Protein AF-A0A971PWE0-F1 (afdb_monomer_lite)

Radius of gyration: 17.58 Å; chains: 1; bounding box: 46×28×53 Å

Secondary structure (DSSP, 8-state):
-HHHHHHHHHHHHHHHHHHHHHTTSPEEE-HHHHHHHHHHHHHHHHHHHHHHT--THHHHHHHHHHHHHHHHHGGG--EEE-SS-EEE---HHHHHHHHHHHHHHHHHHHHHSS--HHHHHHHHHHHHHHHHHHHHHHHHHHHHHHHS-----

pLDDT: mean 75.8, std 10.3, range [39.94, 92.44]

Sequence (153 aa):
MKFLAFICTLLLLFSLWLFLRTWKQAQFVRPRSIVLGQGVALLSLLVYVWLIGSPGGWVFLLIILGGLGGAWLAHSLKMDYSEEGIVMSYSLPYLISWVGLLFLTQIITTFTGRVPLLMLLITALNTGWNLGLNAIVLKRYRSLVKEVPPVVM

Foldseek 3Di:
DLVVLVVVLVVLVVVVVVCVVCLQPFDWDALVVLVVVLVVLVVVLVVVCVVQVDPCPVLVVLLQQLLVVLLVVLVVADWDADPRGTGHNPVPVLCCLPSVLVNVQSVCCSVPVDRDPVSSSSSSSSSSNSNNNSVNVVVVRVVVNVVDPPPDD

Structure (mmCIF, N/CA/C/O backbone):
data_AF-A0A971PWE0-F1
#
_entry.id   AF-A0A971PWE0-F1
#
loop_
_atom_site.group_PDB
_atom_site.id
_atom_site.type_symbol
_atom_site.label_atom_id
_atom_site.label_alt_id
_atom_site.label_comp_id
_atom_site.label_asym_id
_atom_site.label_entity_id
_atom_site.label_seq_id
_atom_site.pdbx_PDB_ins_code
_atom_site.Cartn_x
_atom_site.Cartn_y
_atom_site.Cartn_z
_atom_site.occupancy
_atom_site.B_iso_or_equiv
_atom_site.auth_seq_id
_atom_site.auth_comp_id
_atom_site.auth_asym_id
_atom_site.auth_atom_id
_atom_site.pdbx_PDB_model_num
ATOM 1 N N . MET A 1 1 ? -1.213 -3.973 27.208 1.00 61.41 1 MET A N 1
ATOM 2 C CA . MET A 1 1 ? -1.692 -3.424 25.913 1.00 61.41 1 MET A CA 1
ATOM 3 C C . MET A 1 1 ? -1.273 -1.972 25.665 1.00 61.41 1 MET A C 1
ATOM 5 O O . MET A 1 1 ? -0.744 -1.709 24.596 1.00 61.41 1 MET A O 1
ATOM 9 N N . LYS A 1 2 ? -1.417 -1.041 26.625 1.00 71.69 2 LYS A N 1
ATOM 10 C CA . LYS A 1 2 ? -1.037 0.382 26.441 1.00 71.69 2 LYS A CA 1
ATOM 11 C C . LYS A 1 2 ? 0.450 0.609 26.107 1.00 71.69 2 LYS A C 1
ATOM 13 O O . LYS A 1 2 ? 0.761 1.410 25.238 1.00 71.69 2 LYS A O 1
ATOM 18 N N . PHE A 1 3 ? 1.352 -0.146 26.739 1.00 75.38 3 PHE A N 1
ATOM 19 C CA . PHE A 1 3 ? 2.796 -0.076 26.469 1.00 75.38 3 PHE A CA 1
ATOM 20 C C . PHE A 1 3 ? 3.161 -0.495 25.034 1.00 75.38 3 PHE A C 1
ATOM 22 O O . PHE A 1 3 ? 3.910 0.198 24.356 1.00 75.38 3 PHE A O 1
ATOM 29 N N . LEU A 1 4 ? 2.565 -1.582 24.532 1.00 70.94 4 LEU A N 1
ATOM 30 C CA . LEU A 1 4 ? 2.769 -2.033 23.153 1.00 70.94 4 LEU A CA 1
ATOM 31 C C . LEU A 1 4 ? 2.235 -1.006 22.143 1.00 70.94 4 LEU A C 1
ATOM 33 O O . LEU A 1 4 ? 2.928 -0.672 21.190 1.00 70.94 4 LEU A O 1
ATOM 37 N N . ALA A 1 5 ? 1.043 -0.448 22.387 1.00 68.75 5 ALA A N 1
ATOM 38 C CA . ALA A 1 5 ? 0.469 0.600 21.540 1.00 68.75 5 ALA A CA 1
ATOM 39 C C . ALA A 1 5 ? 1.355 1.859 21.483 1.00 68.75 5 ALA A C 1
ATOM 41 O O . ALA A 1 5 ? 1.514 2.456 20.416 1.00 68.75 5 ALA A O 1
ATOM 42 N N . PHE A 1 6 ? 1.973 2.231 22.608 1.00 75.62 6 PHE A N 1
ATOM 43 C CA . PHE A 1 6 ? 2.933 3.330 22.678 1.00 75.62 6 PHE A CA 1
ATOM 44 C C . PHE A 1 6 ? 4.186 3.056 21.830 1.00 75.62 6 PHE A C 1
ATOM 46 O O . PHE A 1 6 ? 4.556 3.894 21.009 1.00 75.62 6 PHE A O 1
ATOM 53 N N . ILE A 1 7 ? 4.779 1.860 21.940 1.00 80.56 7 ILE A N 1
ATOM 54 C CA . ILE A 1 7 ? 5.924 1.451 21.106 1.00 80.56 7 ILE A CA 1
ATOM 55 C C . ILE A 1 7 ? 5.558 1.485 19.618 1.00 80.56 7 ILE A C 1
ATOM 57 O O . ILE A 1 7 ? 6.288 2.074 18.821 1.00 80.56 7 ILE A O 1
ATOM 61 N N . CYS A 1 8 ? 4.413 0.910 19.237 1.00 72.50 8 CYS A N 1
ATOM 62 C CA . CYS A 1 8 ? 3.940 0.935 17.852 1.00 72.50 8 CYS A CA 1
ATOM 63 C C . CYS A 1 8 ? 3.792 2.370 17.330 1.00 72.50 8 CYS A C 1
ATOM 65 O O . CYS A 1 8 ? 4.169 2.644 16.196 1.00 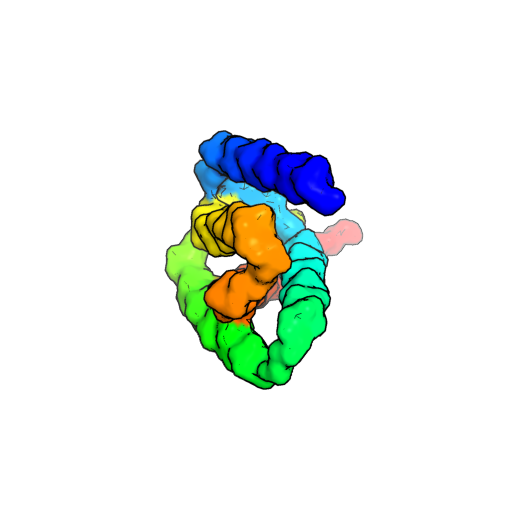72.50 8 CYS A O 1
ATOM 67 N N . THR A 1 9 ? 3.302 3.293 18.162 1.00 73.12 9 THR A N 1
ATOM 68 C CA . THR A 1 9 ? 3.154 4.713 17.805 1.00 73.12 9 THR A CA 1
ATOM 69 C C . THR A 1 9 ? 4.508 5.384 17.564 1.00 73.12 9 THR A C 1
ATOM 71 O O . THR A 1 9 ? 4.668 6.089 16.569 1.00 73.12 9 THR A O 1
ATOM 74 N N . LEU A 1 10 ? 5.506 5.134 18.420 1.00 81.81 10 LEU A N 1
ATOM 75 C CA . LEU A 1 10 ? 6.861 5.669 18.239 1.00 81.81 10 LEU A CA 1
ATOM 76 C C . LEU A 1 10 ? 7.523 5.155 16.954 1.00 81.81 10 LEU A C 1
ATOM 78 O O . LEU A 1 10 ? 8.107 5.942 16.211 1.00 81.81 10 LEU A O 1
ATOM 82 N N . LEU A 1 11 ? 7.390 3.859 16.657 1.00 79.38 11 LEU A N 1
ATOM 83 C CA . LEU A 1 11 ? 7.899 3.270 15.413 1.00 79.38 11 LEU A CA 1
ATOM 84 C C . LEU A 1 11 ? 7.245 3.899 14.175 1.00 79.38 11 LEU A C 1
ATOM 86 O O . LEU A 1 11 ? 7.912 4.130 13.164 1.00 79.38 11 LEU A O 1
ATOM 90 N N . LEU A 1 12 ? 5.953 4.217 14.265 1.00 73.62 12 LEU A N 1
ATOM 91 C CA . LEU A 1 12 ? 5.199 4.873 13.199 1.00 73.62 12 LEU A CA 1
ATOM 92 C C . LEU A 1 12 ? 5.685 6.310 12.966 1.00 73.62 12 LEU A C 1
ATOM 94 O O . LEU A 1 12 ? 5.945 6.688 11.825 1.00 73.62 12 LEU A O 1
ATOM 98 N N . LEU A 1 13 ? 5.890 7.083 14.039 1.00 79.44 13 LEU A N 1
ATOM 99 C CA . LEU A 1 13 ? 6.455 8.436 13.968 1.00 79.44 13 LEU A CA 1
ATOM 100 C C . LEU A 1 13 ? 7.876 8.436 13.392 1.00 79.44 13 LEU A C 1
ATOM 102 O O . LEU A 1 13 ? 8.201 9.266 12.545 1.00 79.44 13 LEU A O 1
ATOM 106 N N . PHE A 1 14 ? 8.710 7.481 13.804 1.00 79.88 14 PHE A N 1
ATOM 107 C CA . PHE A 1 14 ? 10.062 7.330 13.272 1.00 79.88 14 PHE A CA 1
ATOM 108 C C . PHE A 1 14 ? 10.059 6.976 11.777 1.00 79.88 14 PHE A C 1
ATOM 110 O O . PHE A 1 14 ? 10.809 7.566 10.999 1.00 79.88 14 PHE A O 1
ATOM 117 N N . SER A 1 15 ? 9.166 6.076 11.355 1.00 69.94 15 SER A N 1
ATOM 118 C CA . SER A 1 15 ? 8.977 5.730 9.938 1.00 69.94 15 SER A CA 1
ATOM 119 C C . SER A 1 15 ? 8.541 6.946 9.111 1.00 69.94 15 SER A C 1
ATOM 121 O O . SER A 1 15 ? 9.050 7.170 8.012 1.00 69.94 15 SER A O 1
ATOM 123 N N . LEU A 1 16 ? 7.647 7.771 9.664 1.00 73.38 16 LEU A N 1
ATOM 124 C CA . LEU A 1 16 ? 7.174 9.016 9.052 1.00 73.38 16 LEU A CA 1
ATOM 125 C C . LEU A 1 16 ? 8.313 10.042 8.915 1.00 73.38 16 LEU A C 1
ATOM 127 O O . LEU A 1 16 ? 8.454 10.680 7.872 1.00 73.38 16 LEU A O 1
ATOM 131 N N . TRP A 1 17 ? 9.177 10.149 9.926 1.00 81.06 17 TRP A N 1
ATOM 132 C CA . TRP A 1 17 ? 10.359 11.012 9.889 1.00 81.06 17 TRP A CA 1
ATOM 133 C C . TRP A 1 17 ? 11.391 10.575 8.836 1.00 81.06 17 TRP A C 1
ATOM 135 O O . TRP A 1 17 ? 11.824 11.400 8.027 1.00 81.06 17 TRP A O 1
ATOM 145 N N . LEU A 1 18 ? 11.752 9.284 8.793 1.00 74.25 18 LEU A N 1
ATOM 146 C CA . LEU A 1 18 ? 12.660 8.739 7.771 1.00 74.25 18 LEU A CA 1
ATOM 147 C C . LEU A 1 18 ? 12.136 8.995 6.354 1.00 74.25 18 LEU A C 1
ATOM 149 O O . LEU A 1 18 ? 12.910 9.296 5.440 1.00 74.25 18 LEU A O 1
ATOM 153 N N . PHE A 1 19 ? 10.818 8.927 6.178 1.00 67.81 19 PHE A N 1
ATOM 154 C CA . PHE A 1 19 ? 10.190 9.228 4.904 1.00 67.81 19 PHE A CA 1
ATOM 155 C C . PHE A 1 19 ? 10.316 10.699 4.502 1.00 67.81 19 PHE A C 1
ATOM 157 O O . PHE A 1 19 ? 10.725 10.986 3.378 1.00 67.81 19 PHE A O 1
ATOM 164 N N . LEU A 1 20 ? 9.982 11.640 5.394 1.00 73.75 20 LEU A N 1
ATOM 165 C CA . LEU A 1 20 ? 10.054 13.074 5.079 1.00 73.75 20 LEU A CA 1
ATOM 166 C C . LEU A 1 20 ? 11.457 13.480 4.614 1.00 73.75 20 LEU A C 1
ATOM 168 O O . LEU A 1 20 ? 11.616 14.412 3.827 1.00 73.75 20 LEU A O 1
ATOM 172 N N . ARG A 1 21 ? 12.477 12.742 5.057 1.00 75.81 21 ARG A N 1
ATOM 173 C CA . ARG A 1 21 ? 13.859 12.918 4.624 1.00 75.81 21 ARG A CA 1
ATOM 174 C C . ARG A 1 21 ? 14.159 12.335 3.236 1.00 75.81 21 ARG A C 1
ATOM 176 O O . ARG A 1 21 ? 15.014 12.866 2.535 1.00 75.81 21 ARG A O 1
ATOM 183 N N . THR A 1 22 ? 13.484 11.263 2.833 1.00 68.50 22 THR A N 1
ATOM 184 C CA . THR A 1 22 ? 13.807 10.472 1.630 1.00 68.50 22 THR A CA 1
ATOM 185 C C . THR A 1 22 ? 12.817 10.655 0.475 1.00 68.50 22 THR A C 1
ATOM 187 O O . THR A 1 22 ? 13.094 10.201 -0.631 1.00 68.50 22 THR A O 1
ATOM 190 N N . TRP A 1 23 ? 11.710 11.383 0.671 1.00 64.38 23 TRP A N 1
ATOM 191 C CA . TRP A 1 23 ? 10.599 11.475 -0.293 1.00 64.38 23 TRP A CA 1
ATOM 192 C C . TRP A 1 23 ? 10.963 11.965 -1.703 1.00 64.38 23 TRP A C 1
ATOM 194 O O . TRP A 1 23 ? 10.325 11.557 -2.670 1.00 64.38 23 TRP A O 1
ATOM 204 N N . LYS A 1 24 ? 11.986 12.818 -1.836 1.00 63.62 24 LYS A N 1
ATOM 205 C CA . LYS A 1 24 ? 12.450 13.350 -3.132 1.00 63.62 24 LYS A CA 1
ATOM 206 C C . LYS A 1 24 ? 13.479 12.465 -3.834 1.00 63.62 24 LYS A C 1
ATOM 208 O O . LYS A 1 24 ? 13.862 12.770 -4.959 1.00 63.62 24 LYS A O 1
ATOM 213 N N . GLN A 1 25 ? 13.976 11.422 -3.176 1.00 65.88 25 GLN A N 1
ATOM 214 C CA . GLN A 1 25 ? 15.018 10.577 -3.742 1.00 65.88 25 GLN A CA 1
ATOM 215 C C . GLN A 1 25 ? 14.385 9.522 -4.644 1.00 65.88 25 GLN A C 1
ATOM 217 O O . GLN A 1 25 ? 13.475 8.807 -4.229 1.00 65.88 25 GLN A O 1
ATOM 222 N N . ALA A 1 26 ? 14.879 9.424 -5.876 1.00 67.38 26 ALA A N 1
ATOM 223 C CA . ALA A 1 26 ? 14.525 8.329 -6.760 1.00 67.38 26 ALA A CA 1
ATOM 224 C C . ALA A 1 26 ? 15.025 7.021 -6.132 1.00 67.38 26 ALA A C 1
ATOM 226 O O . ALA A 1 26 ? 16.210 6.877 -5.831 1.00 67.38 26 ALA A O 1
ATOM 227 N N . GLN A 1 27 ? 14.104 6.099 -5.873 1.00 68.69 27 GLN A N 1
ATOM 228 C CA . GLN A 1 27 ? 14.413 4.837 -5.211 1.00 68.69 27 GLN A CA 1
ATOM 229 C C . GLN A 1 27 ? 14.463 3.738 -6.264 1.00 68.69 27 GLN A C 1
ATOM 231 O O . GLN A 1 27 ? 13.568 3.617 -7.105 1.00 68.69 27 GLN A O 1
ATOM 236 N N . PHE A 1 28 ? 15.519 2.935 -6.203 1.00 75.31 28 PHE A N 1
ATOM 237 C CA . PHE A 1 28 ? 15.641 1.742 -7.017 1.00 75.31 28 PHE A CA 1
ATOM 238 C C . PHE A 1 28 ? 14.851 0.604 -6.373 1.00 75.31 28 PHE A C 1
ATOM 240 O O . PHE A 1 28 ? 15.121 0.208 -5.237 1.00 75.31 28 PHE A O 1
ATOM 247 N N . VAL A 1 29 ? 13.873 0.069 -7.100 1.00 73.69 29 VAL A N 1
ATOM 248 C CA . VAL A 1 29 ? 12.983 -0.975 -6.597 1.00 73.69 29 VAL A CA 1
ATOM 249 C C . VAL A 1 29 ? 13.066 -2.202 -7.495 1.00 73.69 29 VAL A C 1
ATOM 251 O O . VAL A 1 29 ? 12.817 -2.146 -8.700 1.00 73.69 29 VAL A O 1
ATOM 254 N N . ARG A 1 30 ? 13.382 -3.350 -6.886 1.00 80.56 30 ARG A N 1
ATOM 255 C CA . ARG A 1 30 ? 13.367 -4.642 -7.576 1.00 80.56 30 ARG A CA 1
ATOM 256 C C . ARG A 1 30 ? 11.916 -5.099 -7.795 1.00 80.56 30 ARG A C 1
ATOM 258 O O . ARG A 1 30 ? 11.140 -5.113 -6.843 1.00 80.56 30 ARG A O 1
ATOM 265 N N . PRO A 1 31 ? 11.538 -5.609 -8.977 1.00 81.62 31 PRO A N 1
ATOM 266 C CA . PRO A 1 31 ? 10.176 -6.096 -9.236 1.00 81.62 31 PRO A CA 1
ATOM 267 C C . PRO A 1 31 ? 9.675 -7.132 -8.215 1.00 81.62 31 PRO A C 1
ATOM 269 O O . PRO A 1 31 ? 8.502 -7.143 -7.844 1.00 81.62 31 PRO A O 1
ATOM 272 N N . ARG A 1 32 ? 10.574 -7.992 -7.715 1.00 81.50 32 ARG A N 1
ATOM 273 C CA . ARG A 1 32 ? 10.246 -9.006 -6.700 1.00 81.50 32 ARG A CA 1
ATOM 274 C C . ARG A 1 32 ? 9.824 -8.390 -5.361 1.00 81.50 32 ARG A C 1
ATOM 276 O O . ARG A 1 32 ? 8.930 -8.936 -4.721 1.00 81.50 32 ARG A O 1
ATOM 283 N N . SER A 1 33 ? 10.417 -7.266 -4.943 1.00 77.44 33 SER A N 1
ATOM 284 C CA . SER A 1 33 ? 10.039 -6.620 -3.677 1.00 77.44 33 SER A CA 1
ATOM 285 C C . SER A 1 33 ? 8.653 -5.985 -3.759 1.00 77.44 33 SER A C 1
ATOM 287 O O . SER A 1 33 ? 7.919 -6.022 -2.776 1.00 77.44 33 SER A O 1
ATOM 289 N N . ILE A 1 34 ? 8.253 -5.496 -4.939 1.00 81.88 34 ILE A N 1
ATOM 290 C CA . ILE A 1 34 ? 6.895 -4.995 -5.187 1.00 81.88 34 ILE A CA 1
ATOM 291 C C . ILE A 1 34 ? 5.871 -6.110 -4.963 1.00 81.88 34 ILE A C 1
ATOM 293 O O . ILE A 1 34 ? 4.922 -5.927 -4.205 1.00 81.88 34 ILE A O 1
ATOM 297 N N . VAL A 1 35 ? 6.078 -7.279 -5.579 1.00 84.19 35 VAL A N 1
ATOM 298 C CA . VAL A 1 35 ? 5.156 -8.422 -5.459 1.00 84.19 35 VAL A CA 1
ATOM 299 C C . VAL A 1 35 ? 5.048 -8.899 -4.009 1.00 84.19 35 VAL A C 1
ATOM 301 O O . VAL A 1 35 ? 3.940 -9.090 -3.512 1.00 84.19 35 VAL A O 1
ATOM 304 N N . LEU A 1 36 ? 6.182 -9.039 -3.314 1.00 80.94 36 LEU A N 1
ATOM 305 C CA . LEU A 1 36 ? 6.195 -9.430 -1.901 1.00 80.94 36 LEU A CA 1
ATOM 306 C C . LEU A 1 36 ? 5.475 -8.400 -1.022 1.00 80.94 36 LEU A C 1
ATOM 308 O O . LEU A 1 36 ? 4.643 -8.777 -0.201 1.00 80.94 36 LEU A O 1
ATOM 312 N N . GLY A 1 37 ? 5.738 -7.107 -1.232 1.00 79.69 37 GLY A N 1
ATOM 313 C CA . GLY A 1 37 ? 5.087 -6.025 -0.495 1.00 79.69 37 GLY A CA 1
ATOM 314 C C . GLY A 1 37 ? 3.566 -6.024 -0.667 1.00 79.69 37 GLY A C 1
ATOM 315 O O . GLY A 1 37 ? 2.842 -5.925 0.322 1.00 79.69 37 G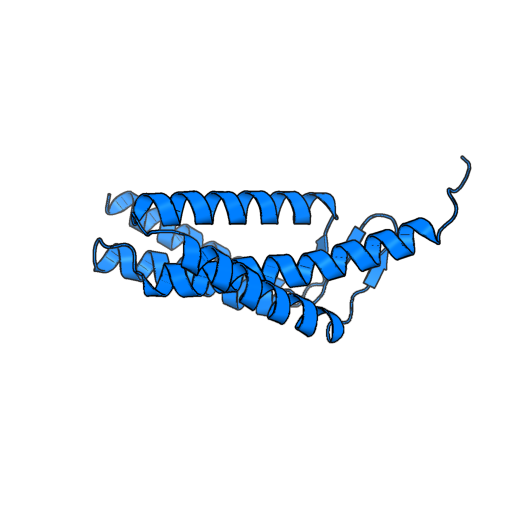LY A O 1
ATOM 316 N N . GLN A 1 38 ? 3.069 -6.214 -1.896 1.00 84.88 38 GLN A N 1
ATOM 317 C CA . GLN A 1 38 ? 1.626 -6.321 -2.144 1.00 84.88 38 GLN A CA 1
ATOM 318 C C . GLN A 1 38 ? 1.014 -7.585 -1.525 1.00 84.88 38 GLN A C 1
ATOM 320 O O . GLN A 1 38 ? -0.099 -7.533 -1.003 1.00 84.88 38 GLN A O 1
ATOM 325 N N . GLY A 1 39 ? 1.735 -8.710 -1.537 1.00 84.50 39 GLY A N 1
ATOM 326 C CA . GLY A 1 39 ? 1.291 -9.943 -0.884 1.00 84.50 39 GLY A CA 1
ATOM 327 C C . GLY A 1 39 ? 1.109 -9.766 0.625 1.00 84.50 39 GLY A C 1
ATOM 328 O O . GLY A 1 39 ? 0.060 -10.106 1.170 1.00 84.50 39 GLY A O 1
ATOM 329 N N . VAL A 1 40 ? 2.091 -9.155 1.295 1.00 81.12 40 VAL A N 1
ATOM 330 C CA . VAL A 1 40 ? 2.019 -8.850 2.735 1.00 81.12 40 VAL A CA 1
ATOM 331 C C . VAL A 1 40 ? 0.894 -7.856 3.040 1.00 81.12 40 VAL A C 1
ATOM 333 O O . VAL A 1 40 ? 0.169 -8.030 4.023 1.00 81.12 40 VAL A O 1
ATOM 336 N N . ALA A 1 41 ? 0.697 -6.845 2.190 1.00 80.94 41 ALA A N 1
ATOM 337 C CA . ALA A 1 41 ? -0.391 -5.879 2.323 1.00 80.94 41 ALA A CA 1
ATOM 338 C C . ALA A 1 41 ? -1.778 -6.538 2.250 1.00 80.94 41 ALA A C 1
ATOM 340 O O . ALA A 1 41 ? -2.633 -6.277 3.096 1.00 80.94 41 ALA A O 1
ATOM 341 N N . LEU A 1 42 ? -1.988 -7.420 1.268 1.00 86.00 42 LEU A N 1
ATOM 342 C CA . LEU A 1 42 ? -3.230 -8.179 1.114 1.00 86.00 42 LEU A CA 1
ATOM 343 C C . LEU A 1 42 ? -3.486 -9.102 2.309 1.00 86.00 42 LEU A C 1
ATOM 345 O O . LEU A 1 42 ? -4.591 -9.105 2.846 1.00 86.00 42 LEU A O 1
ATOM 349 N N . LEU A 1 43 ? -2.468 -9.836 2.770 1.00 85.06 43 LEU A N 1
ATOM 350 C CA . LEU A 1 43 ? -2.584 -10.691 3.956 1.00 85.06 43 LEU A CA 1
ATOM 351 C C . LEU A 1 43 ? -2.949 -9.881 5.206 1.00 85.06 43 LEU A C 1
ATOM 353 O O . LEU A 1 43 ? -3.827 -10.281 5.966 1.00 85.06 43 LEU A O 1
ATOM 357 N N . SER A 1 44 ? -2.329 -8.713 5.383 1.00 80.81 44 SER A N 1
ATOM 358 C CA . SER A 1 44 ? -2.622 -7.813 6.503 1.00 80.81 44 SER A CA 1
ATOM 359 C C . SER A 1 44 ? -4.073 -7.326 6.474 1.00 80.81 44 SER A C 1
ATOM 361 O O . SER A 1 44 ? -4.740 -7.317 7.507 1.00 80.81 44 SER A O 1
ATOM 363 N N . LEU A 1 45 ? -4.590 -6.979 5.290 1.00 84.44 45 LEU A N 1
ATOM 364 C CA . LEU A 1 45 ? -5.989 -6.590 5.116 1.00 84.44 45 LEU A CA 1
ATOM 365 C C . LEU A 1 45 ? -6.947 -7.746 5.437 1.00 84.44 45 LEU A C 1
ATOM 367 O O . LEU A 1 45 ? -7.945 -7.527 6.115 1.00 84.44 45 LEU A O 1
ATOM 371 N N . LEU A 1 46 ? -6.642 -8.975 5.009 1.00 86.19 46 LEU A N 1
ATOM 372 C CA . LEU A 1 46 ? -7.463 -10.153 5.319 1.00 86.19 46 LEU A CA 1
ATOM 373 C C . LEU A 1 46 ? -7.539 -10.420 6.827 1.00 86.19 46 LEU A C 1
ATOM 375 O O . LEU A 1 46 ? -8.626 -10.658 7.354 1.00 86.19 46 LEU A O 1
ATOM 379 N N . VAL A 1 47 ? -6.409 -10.312 7.533 1.00 82.88 47 VAL A N 1
ATOM 380 C CA . VAL A 1 47 ? -6.373 -10.408 9.000 1.00 82.88 47 VAL A CA 1
ATOM 381 C C . VAL A 1 47 ? -7.224 -9.304 9.628 1.00 82.88 47 VAL A C 1
ATOM 383 O O . VAL A 1 47 ? -7.997 -9.568 10.544 1.00 82.88 47 VAL A O 1
ATOM 386 N N . TYR A 1 48 ? -7.140 -8.078 9.114 1.00 78.38 48 TYR A N 1
ATOM 387 C CA . TYR A 1 48 ? -7.919 -6.947 9.616 1.00 78.38 48 TYR A CA 1
ATOM 388 C C . TYR A 1 48 ? -9.433 -7.139 9.426 1.00 78.38 48 TYR A C 1
ATOM 390 O O . TYR A 1 48 ? -10.212 -6.881 10.343 1.00 78.38 48 TYR A O 1
ATOM 398 N N . VAL A 1 49 ? -9.860 -7.637 8.259 1.00 83.88 49 VAL A N 1
ATOM 399 C CA . VAL A 1 49 ? -11.264 -7.983 7.972 1.00 83.88 49 VAL A CA 1
ATOM 400 C C . VAL A 1 49 ? -11.765 -9.060 8.929 1.00 83.88 49 VAL A C 1
ATOM 402 O O . VAL A 1 49 ? -12.863 -8.929 9.473 1.00 83.88 49 VAL A O 1
ATOM 405 N N . TRP A 1 50 ? -10.948 -10.092 9.158 1.00 82.69 50 TRP A N 1
ATOM 406 C CA . TRP A 1 50 ? -11.260 -11.171 10.090 1.00 82.69 50 TRP A CA 1
ATOM 407 C C . TRP A 1 50 ? -11.415 -10.658 11.528 1.00 82.69 50 TRP A C 1
ATOM 409 O O . TRP A 1 50 ? -12.411 -10.971 12.174 1.00 82.69 50 TRP A O 1
ATOM 419 N N . LEU A 1 51 ? -10.504 -9.797 11.999 1.00 77.25 51 LEU A N 1
ATOM 420 C CA . LEU A 1 51 ? -10.560 -9.201 13.342 1.00 77.25 51 LEU A CA 1
ATOM 421 C C . LEU A 1 51 ? -11.796 -8.316 13.569 1.00 77.25 51 LEU A C 1
ATOM 423 O O . LEU A 1 51 ? -12.284 -8.227 14.692 1.00 77.25 51 LEU A O 1
ATOM 427 N N . ILE A 1 52 ? -12.303 -7.658 12.523 1.00 78.00 52 ILE A N 1
ATOM 428 C CA . ILE A 1 52 ? -13.531 -6.849 12.593 1.00 78.00 52 ILE A CA 1
ATOM 429 C C . ILE A 1 52 ? -14.798 -7.717 12.509 1.00 78.00 52 ILE A C 1
ATOM 431 O O . ILE A 1 52 ? -15.873 -7.261 12.895 1.00 78.00 52 ILE A O 1
ATOM 435 N N . GLY A 1 53 ? -14.704 -8.952 12.005 1.00 77.06 53 GLY A N 1
ATOM 436 C CA . GLY A 1 53 ? -15.866 -9.814 11.771 1.00 77.06 53 GLY A CA 1
ATOM 437 C C . GLY A 1 53 ? -16.777 -9.313 10.642 1.00 77.06 53 GLY A C 1
ATOM 438 O O . GLY A 1 53 ? -17.983 -9.549 10.666 1.00 77.06 53 GLY A O 1
ATOM 439 N N . SER A 1 54 ? -16.230 -8.578 9.665 1.00 74.62 54 SER A N 1
ATOM 440 C CA . SER A 1 54 ? -17.022 -8.004 8.571 1.00 74.62 54 SER A CA 1
ATOM 441 C C . SER A 1 54 ? -17.315 -9.034 7.469 1.00 74.62 54 SER A C 1
ATOM 443 O O . SER A 1 54 ? -16.409 -9.780 7.088 1.00 74.62 54 SER A O 1
ATOM 445 N N . PRO A 1 55 ? -18.526 -9.047 6.872 1.00 66.56 55 PRO A N 1
ATOM 446 C CA . PRO A 1 55 ? -18.791 -9.812 5.656 1.00 66.56 55 PRO A CA 1
ATOM 447 C C . PRO A 1 55 ? -17.988 -9.194 4.500 1.00 66.56 55 PRO A C 1
ATOM 449 O O . PRO A 1 55 ? -18.397 -8.211 3.889 1.00 66.56 55 PRO A O 1
ATOM 452 N N . GLY A 1 56 ? -16.804 -9.743 4.224 1.00 73.00 56 GLY A N 1
ATOM 453 C CA . GLY A 1 56 ? -15.754 -9.130 3.396 1.00 73.00 56 GLY A CA 1
ATOM 454 C C . GLY A 1 56 ? -16.076 -8.866 1.916 1.00 73.00 56 GLY A C 1
ATOM 455 O O . GLY A 1 56 ? -15.201 -8.408 1.190 1.00 73.00 56 GLY A O 1
ATOM 456 N N . GLY A 1 57 ? -17.298 -9.114 1.433 1.00 82.00 57 GLY A N 1
ATOM 457 C CA . GLY A 1 57 ? -17.661 -8.935 0.020 1.00 82.00 57 GLY A CA 1
ATOM 458 C C . GLY A 1 57 ? -17.517 -7.490 -0.481 1.00 82.00 57 GLY A C 1
ATOM 459 O O . GLY A 1 57 ? -16.964 -7.252 -1.553 1.00 82.00 57 GLY A O 1
ATOM 460 N N . TRP A 1 58 ? -17.930 -6.504 0.320 1.00 86.06 58 TRP A N 1
ATOM 461 C CA . TRP A 1 58 ? -17.779 -5.085 -0.032 1.00 86.06 58 TRP A CA 1
ATOM 462 C C . TRP A 1 58 ? -16.315 -4.619 0.023 1.00 86.06 58 TRP A C 1
ATOM 464 O O . TRP A 1 58 ? -15.936 -3.699 -0.699 1.00 86.06 58 TRP A O 1
ATOM 474 N N . VAL A 1 59 ? -15.468 -5.284 0.818 1.00 87.19 59 VAL A N 1
ATOM 475 C CA . VAL A 1 59 ? -14.024 -5.007 0.882 1.00 87.19 59 VAL A CA 1
ATOM 476 C C . VAL A 1 59 ? -13.371 -5.326 -0.460 1.00 87.19 59 VAL A C 1
ATOM 478 O O . VAL A 1 59 ? -12.600 -4.516 -0.969 1.00 87.19 59 VAL A O 1
ATOM 481 N N . PHE A 1 60 ? -13.732 -6.450 -1.087 1.00 88.19 60 PHE A N 1
ATOM 482 C CA . PHE A 1 60 ? -13.257 -6.787 -2.433 1.00 88.19 60 PHE A CA 1
ATOM 483 C C . PHE A 1 60 ? -13.685 -5.756 -3.479 1.00 88.19 60 PHE A C 1
ATOM 485 O O . PHE A 1 60 ? -12.874 -5.374 -4.320 1.00 88.19 60 PHE A O 1
ATOM 492 N N . LEU A 1 61 ? -14.921 -5.255 -3.403 1.00 91.31 61 LEU A N 1
ATOM 493 C CA . LEU A 1 61 ? -15.396 -4.203 -4.303 1.00 91.31 61 LEU A CA 1
ATOM 494 C C . LEU A 1 61 ? -14.557 -2.921 -4.168 1.00 91.31 61 LEU A C 1
ATOM 496 O O . LEU A 1 61 ? -14.156 -2.341 -5.175 1.00 91.31 61 LEU A O 1
ATOM 500 N N . LEU A 1 62 ? -14.213 -2.518 -2.942 1.00 90.31 62 LEU A N 1
ATOM 501 C CA . LEU A 1 62 ? -13.325 -1.377 -2.704 1.00 90.31 62 LEU A CA 1
ATOM 502 C C . LEU A 1 62 ? -11.906 -1.616 -3.231 1.00 90.31 62 LEU A C 1
ATOM 504 O O . LEU A 1 62 ? -11.324 -0.711 -3.824 1.00 90.31 62 LEU A O 1
ATOM 508 N N . ILE A 1 63 ? -11.358 -2.825 -3.080 1.00 90.81 63 ILE A N 1
ATOM 509 C CA . ILE A 1 63 ? -10.056 -3.176 -3.667 1.00 90.81 63 ILE A CA 1
ATOM 510 C C . ILE A 1 63 ? -10.111 -3.039 -5.196 1.00 90.81 63 ILE A C 1
ATOM 512 O O . ILE A 1 63 ? -9.197 -2.476 -5.794 1.00 90.81 63 ILE A O 1
ATOM 516 N N . ILE A 1 64 ? -11.183 -3.503 -5.843 1.00 92.44 64 ILE A N 1
ATOM 517 C CA . ILE A 1 64 ? -11.340 -3.386 -7.300 1.00 92.44 64 ILE A CA 1
ATOM 518 C C . ILE A 1 64 ? -11.422 -1.913 -7.719 1.00 92.44 64 ILE A C 1
ATOM 520 O O . ILE A 1 64 ? -10.678 -1.491 -8.604 1.00 92.44 64 ILE A O 1
ATOM 524 N N . LEU A 1 65 ? -12.271 -1.115 -7.063 1.00 91.88 65 LEU A N 1
ATOM 525 C CA . LEU A 1 65 ? -12.421 0.315 -7.357 1.00 91.88 65 LEU A CA 1
ATOM 526 C C . LEU A 1 65 ? -11.110 1.081 -7.158 1.00 91.88 65 LEU A C 1
ATOM 528 O O . LEU A 1 65 ? -10.705 1.858 -8.024 1.00 91.88 65 LEU A O 1
ATOM 532 N N . GLY A 1 66 ? -10.414 0.814 -6.051 1.00 88.81 66 GLY A N 1
ATOM 533 C CA . GLY A 1 66 ? -9.082 1.347 -5.804 1.00 88.81 66 GLY A CA 1
ATOM 534 C C . GLY A 1 66 ? -8.113 0.950 -6.915 1.00 88.81 66 GLY A C 1
ATOM 535 O O . GLY A 1 66 ? -7.413 1.806 -7.447 1.00 88.81 66 GLY A O 1
ATOM 536 N N . GLY A 1 67 ? -8.115 -0.323 -7.321 1.00 89.62 67 GLY A N 1
ATOM 537 C CA . GLY A 1 67 ? -7.260 -0.857 -8.384 1.00 89.62 67 GLY A CA 1
ATOM 538 C C . GLY A 1 67 ? -7.449 -0.167 -9.723 1.00 89.62 67 GLY A C 1
ATOM 539 O O . GLY A 1 67 ? -6.463 0.173 -10.375 1.00 89.62 67 GLY A O 1
ATOM 540 N N . LEU A 1 68 ? -8.692 0.117 -10.103 1.00 90.88 68 LEU A N 1
ATOM 541 C CA . LEU A 1 68 ? -8.984 0.890 -11.308 1.00 90.88 68 LEU A CA 1
ATOM 542 C C . LEU A 1 68 ? -8.404 2.311 -11.216 1.00 90.88 68 LEU A C 1
ATOM 544 O O . LEU A 1 68 ? -7.741 2.760 -12.152 1.00 90.88 68 LEU A O 1
ATOM 548 N N . GLY A 1 69 ? -8.574 2.987 -10.074 1.00 86.69 69 GLY A N 1
ATOM 549 C CA . GLY A 1 69 ? -8.015 4.325 -9.842 1.00 86.69 69 GLY A CA 1
ATOM 550 C C . GLY A 1 69 ? -6.482 4.354 -9.859 1.00 86.69 69 GLY A C 1
ATOM 551 O O . GLY A 1 69 ? -5.874 5.195 -10.523 1.00 86.69 69 GLY A O 1
ATOM 552 N N . GLY A 1 70 ? -5.845 3.388 -9.197 1.00 85.00 70 GLY A N 1
ATOM 553 C CA . GLY A 1 70 ? -4.390 3.257 -9.170 1.00 85.00 70 GLY A CA 1
ATOM 554 C C . GLY A 1 70 ? -3.790 2.933 -10.539 1.00 85.00 70 GLY A C 1
ATOM 555 O O . GLY A 1 70 ? -2.767 3.508 -10.919 1.00 85.00 70 GLY A O 1
ATOM 556 N N . ALA A 1 71 ? -4.443 2.058 -11.308 1.00 86.31 71 ALA A N 1
ATOM 557 C CA . ALA A 1 71 ? -4.039 1.745 -12.676 1.00 86.31 71 ALA A CA 1
ATOM 558 C C . ALA A 1 71 ? -4.163 2.969 -13.596 1.00 86.31 71 ALA A C 1
ATOM 560 O O . ALA A 1 71 ? -3.254 3.232 -14.383 1.00 86.31 71 ALA A O 1
ATOM 561 N N . TRP A 1 72 ? -5.239 3.751 -13.460 1.00 85.88 72 TRP A N 1
ATOM 562 C CA . TRP A 1 72 ? -5.417 5.001 -14.200 1.00 85.88 72 TRP A CA 1
ATOM 563 C C . TRP A 1 72 ? -4.312 6.016 -13.876 1.00 85.88 72 TRP A C 1
ATOM 565 O O . TRP A 1 72 ? -3.670 6.532 -14.792 1.00 85.88 72 TRP A O 1
ATOM 575 N N . LEU A 1 73 ? -4.000 6.232 -12.590 1.00 81.00 73 LEU A N 1
ATOM 576 C CA . LEU A 1 73 ? -2.943 7.166 -12.185 1.00 81.00 73 LEU A CA 1
ATOM 577 C C . LEU A 1 73 ? -1.563 6.755 -12.719 1.00 81.00 73 LEU A C 1
ATOM 579 O O . LEU A 1 73 ? -0.766 7.623 -13.072 1.00 81.00 73 LEU A O 1
ATOM 583 N N . ALA A 1 74 ? -1.274 5.453 -12.819 1.00 78.31 74 ALA A N 1
ATOM 584 C CA . ALA A 1 74 ? 0.015 4.952 -13.301 1.00 78.31 74 ALA A CA 1
ATOM 585 C C . ALA A 1 74 ? 0.375 5.433 -14.722 1.00 78.31 74 ALA A C 1
ATOM 587 O O . ALA A 1 74 ? 1.550 5.438 -15.102 1.00 78.31 74 ALA A O 1
ATOM 588 N N . HIS A 1 75 ? -0.606 5.847 -15.529 1.00 74.94 75 HIS A N 1
ATOM 589 C CA . HIS A 1 75 ? -0.376 6.473 -16.836 1.00 74.94 75 HIS A CA 1
ATOM 590 C C . HIS A 1 75 ? 0.227 7.874 -16.753 1.00 74.94 75 HIS A C 1
ATOM 592 O O . HIS A 1 75 ? 1.016 8.234 -17.621 1.00 74.94 75 HIS A O 1
ATOM 598 N N . SER A 1 76 ? -0.045 8.612 -15.684 1.00 75.69 76 SER A N 1
ATOM 599 C CA . SER A 1 76 ? 0.472 9.968 -15.475 1.00 75.69 76 SER A CA 1
ATOM 600 C C . SER A 1 76 ? 1.868 9.994 -14.842 1.00 75.69 76 SER A C 1
ATOM 602 O O . SER A 1 76 ? 2.453 11.063 -14.671 1.00 75.69 76 SER A O 1
ATOM 604 N N . LEU A 1 77 ? 2.409 8.831 -14.463 1.00 70.00 77 LEU A N 1
ATOM 605 C CA . LEU A 1 77 ? 3.686 8.724 -13.761 1.00 70.00 77 LEU A CA 1
ATOM 606 C C . LEU A 1 77 ? 4.838 8.541 -14.747 1.00 70.00 77 LEU A C 1
ATOM 608 O O . LEU A 1 77 ? 4.864 7.572 -15.508 1.00 70.00 77 LEU A O 1
ATOM 612 N N . LYS A 1 78 ? 5.825 9.440 -14.676 1.00 68.25 78 LYS A N 1
ATOM 613 C CA . LYS A 1 78 ? 7.124 9.255 -15.332 1.00 68.25 78 LYS A CA 1
ATOM 614 C C . LYS A 1 78 ? 7.944 8.254 -14.518 1.00 68.25 78 LYS A C 1
ATOM 616 O O . LYS A 1 78 ? 8.149 8.462 -13.323 1.00 68.25 78 LYS A O 1
ATOM 621 N N . MET A 1 79 ? 8.367 7.169 -15.155 1.00 69.81 79 MET A N 1
ATOM 622 C CA . MET A 1 79 ? 9.187 6.123 -14.547 1.00 69.81 79 MET A CA 1
ATOM 623 C C . MET A 1 79 ? 10.369 5.839 -15.457 1.00 69.81 79 MET A C 1
ATOM 625 O O . MET A 1 79 ? 10.177 5.725 -16.668 1.00 69.81 79 MET A O 1
ATOM 629 N N . ASP A 1 80 ? 11.542 5.679 -14.855 1.00 70.69 80 ASP A N 1
ATOM 630 C CA . ASP A 1 80 ? 12.735 5.219 -15.551 1.00 70.69 80 ASP A CA 1
ATOM 631 C C . ASP A 1 80 ? 12.936 3.730 -15.251 1.00 70.69 80 ASP A C 1
ATOM 633 O O . ASP A 1 80 ? 12.710 3.253 -14.132 1.00 70.69 80 ASP A O 1
ATOM 637 N N . TYR A 1 81 ? 13.331 2.974 -16.269 1.00 72.00 81 TYR A N 1
ATOM 638 C CA . TYR A 1 81 ? 13.480 1.524 -16.200 1.00 72.00 81 TYR A CA 1
ATOM 639 C C . TYR A 1 81 ? 14.916 1.151 -16.572 1.00 72.00 81 TYR A C 1
ATOM 641 O O . TYR A 1 81 ? 15.461 1.687 -17.534 1.00 72.00 81 TYR A O 1
ATOM 649 N N . SER A 1 82 ? 15.518 0.227 -15.827 1.00 68.88 82 SER A N 1
ATOM 650 C CA . SER A 1 82 ? 16.803 -0.393 -16.157 1.00 68.88 82 SER A CA 1
ATOM 651 C C . SER A 1 82 ? 16.672 -1.918 -16.141 1.00 68.88 82 SER A C 1
ATOM 653 O O . SER A 1 82 ? 15.668 -2.455 -15.667 1.00 68.88 82 SER A O 1
ATOM 655 N N . GLU A 1 83 ? 17.673 -2.640 -16.649 1.00 66.19 83 GLU A N 1
ATOM 656 C CA . GLU A 1 83 ? 17.660 -4.113 -16.632 1.00 66.19 83 GLU A CA 1
ATOM 657 C C . GLU A 1 83 ? 17.546 -4.670 -15.206 1.00 66.19 83 GLU A C 1
ATOM 659 O O . GLU A 1 83 ? 16.776 -5.596 -14.938 1.00 66.19 83 GLU A O 1
ATOM 664 N N . GLU A 1 84 ? 18.245 -4.049 -14.258 1.00 66.12 84 GLU A N 1
ATOM 665 C CA . GLU A 1 84 ? 18.289 -4.512 -12.874 1.00 66.12 84 GLU A CA 1
ATOM 666 C C . GLU A 1 84 ? 17.020 -4.159 -12.072 1.00 66.12 84 GLU A C 1
ATOM 668 O O . GLU A 1 84 ? 16.750 -4.779 -11.033 1.00 66.12 84 GLU A O 1
ATOM 673 N N . GLY A 1 85 ? 16.226 -3.171 -12.508 1.00 70.94 85 GLY A N 1
ATOM 674 C CA . GLY A 1 85 ? 15.054 -2.737 -11.752 1.00 70.94 85 GLY A CA 1
ATOM 675 C C . GLY A 1 85 ? 14.393 -1.448 -12.229 1.00 70.94 85 GLY A C 1
ATOM 676 O O . GLY A 1 85 ? 14.528 -1.014 -13.368 1.00 70.94 85 GLY A O 1
ATOM 677 N N . ILE A 1 86 ? 13.587 -0.865 -11.345 1.00 75.38 86 ILE A N 1
ATOM 678 C CA . ILE A 1 86 ? 12.701 0.251 -11.678 1.00 75.38 86 ILE A CA 1
ATOM 679 C C . ILE A 1 86 ? 13.077 1.437 -10.803 1.00 75.38 86 ILE A C 1
ATOM 681 O O . ILE A 1 86 ? 13.100 1.317 -9.576 1.00 75.38 86 ILE A O 1
ATOM 685 N N . VAL A 1 87 ? 13.364 2.575 -11.427 1.00 73.38 87 VAL A N 1
ATOM 686 C CA . VAL A 1 87 ? 13.673 3.819 -10.730 1.00 73.38 87 VAL A CA 1
ATOM 687 C C . VAL A 1 87 ? 12.391 4.633 -10.637 1.00 73.38 87 VAL A C 1
ATOM 689 O O . VAL A 1 87 ? 11.826 5.096 -11.629 1.00 73.38 87 VAL A O 1
ATOM 692 N N . MET A 1 88 ? 11.898 4.769 -9.409 1.00 70.56 88 MET A N 1
ATOM 693 C CA . MET A 1 88 ? 10.619 5.407 -9.130 1.00 70.56 88 MET A CA 1
ATOM 694 C C . MET A 1 88 ? 10.830 6.701 -8.351 1.00 70.56 88 MET A C 1
ATOM 696 O O . MET A 1 88 ? 11.460 6.703 -7.295 1.00 70.56 88 MET A O 1
ATOM 700 N N . SER A 1 89 ? 10.250 7.795 -8.845 1.00 64.75 89 SER A N 1
ATOM 701 C CA . SER A 1 89 ? 10.164 9.079 -8.130 1.00 64.75 89 SER A CA 1
ATOM 702 C C . SER A 1 89 ? 8.843 9.247 -7.368 1.00 64.75 89 SER A C 1
ATOM 704 O O . SER A 1 89 ? 8.723 10.108 -6.500 1.00 64.75 89 SER A O 1
ATOM 706 N N . TYR A 1 90 ? 7.837 8.417 -7.664 1.00 58.06 90 TYR A N 1
ATOM 707 C CA . TYR A 1 90 ? 6.470 8.582 -7.170 1.00 58.06 90 TYR A CA 1
ATOM 708 C C . TYR A 1 90 ? 6.236 7.892 -5.818 1.00 58.06 90 TYR A C 1
ATOM 710 O O . TYR A 1 90 ? 5.374 7.031 -5.657 1.00 58.06 90 TYR A O 1
ATOM 718 N N . SER A 1 91 ? 7.021 8.295 -4.821 1.00 56.41 91 SER A N 1
ATOM 719 C CA . SER A 1 91 ? 6.863 7.861 -3.428 1.00 56.41 91 SER A CA 1
ATOM 720 C C . SER A 1 91 ? 5.638 8.502 -2.742 1.00 56.41 91 SER A C 1
ATOM 722 O O . SER A 1 91 ? 5.134 7.975 -1.752 1.00 56.41 91 SER A O 1
ATOM 724 N N . LEU A 1 92 ? 5.118 9.619 -3.275 1.00 50.28 92 LEU A N 1
ATOM 725 C CA . LEU A 1 92 ? 4.166 10.482 -2.566 1.00 50.28 92 LEU A CA 1
ATOM 726 C C . LEU A 1 92 ? 2.753 9.895 -2.376 1.00 50.28 92 LEU A C 1
ATOM 728 O O . LEU A 1 92 ? 2.295 9.862 -1.233 1.00 50.28 92 LEU A O 1
ATOM 732 N N . PRO A 1 93 ? 2.039 9.400 -3.411 1.00 53.44 93 PRO A N 1
ATOM 733 C CA . PRO A 1 93 ? 0.686 8.874 -3.216 1.00 53.44 93 PRO A CA 1
ATOM 734 C C . PRO A 1 93 ? 0.701 7.561 -2.447 1.00 53.44 93 PRO A C 1
ATOM 736 O O . PRO A 1 93 ? -0.187 7.320 -1.635 1.00 53.44 93 PRO A O 1
ATOM 739 N N . TYR A 1 94 ? 1.733 6.743 -2.677 1.00 58.28 94 TYR A N 1
ATOM 740 C CA . TYR A 1 94 ? 1.959 5.480 -1.977 1.00 58.28 94 TYR A CA 1
ATOM 741 C C . TYR A 1 94 ? 2.137 5.711 -0.475 1.00 58.28 94 TYR A C 1
ATOM 743 O O . TYR A 1 94 ? 1.670 4.927 0.347 1.00 58.28 94 TYR A O 1
ATOM 751 N N . LEU A 1 95 ? 2.768 6.826 -0.102 1.00 57.88 95 LEU A N 1
ATOM 752 C CA . LEU A 1 95 ? 3.039 7.119 1.289 1.00 57.88 95 LEU A CA 1
ATOM 753 C C . LEU A 1 95 ? 1.924 7.869 2.019 1.00 57.88 95 LEU A C 1
ATOM 755 O O . LEU A 1 95 ? 1.612 7.508 3.154 1.00 57.88 95 LEU A O 1
ATOM 759 N N . ILE A 1 96 ? 1.308 8.880 1.397 1.00 55.75 96 ILE A N 1
ATOM 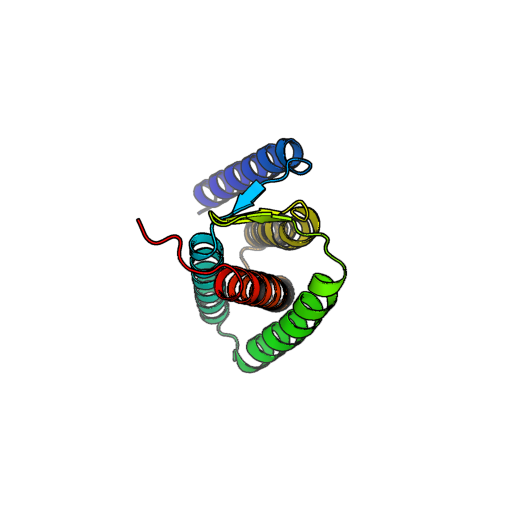760 C CA . ILE A 1 96 ? 0.150 9.573 1.993 1.00 55.75 96 ILE A CA 1
ATOM 761 C C . ILE A 1 96 ? -0.912 8.543 2.385 1.00 55.75 96 ILE A C 1
ATOM 763 O O . ILE A 1 96 ? -1.487 8.604 3.471 1.00 55.75 96 ILE A O 1
ATOM 767 N N . SER A 1 97 ? -1.107 7.557 1.518 1.00 61.41 97 SER A N 1
ATOM 768 C CA . SER A 1 97 ? -2.060 6.488 1.726 1.00 61.41 97 SER A CA 1
ATOM 769 C C . SER A 1 97 ? -1.572 5.440 2.737 1.00 61.41 97 SER A C 1
ATOM 771 O O . SER A 1 97 ? -2.336 5.076 3.617 1.00 61.41 97 SER A O 1
ATOM 773 N N . TRP A 1 98 ? -0.316 4.985 2.738 1.00 67.06 98 TRP A N 1
ATOM 774 C CA . TRP A 1 98 ? 0.136 4.011 3.751 1.00 67.06 98 TRP A CA 1
ATOM 775 C C . TRP A 1 98 ? 0.384 4.599 5.141 1.00 67.06 98 TRP A C 1
ATOM 777 O O . TRP A 1 98 ? -0.186 4.135 6.129 1.00 67.06 98 TRP A O 1
ATOM 787 N N . VAL A 1 99 ? 1.245 5.609 5.241 1.00 63.66 99 VAL A N 1
ATOM 788 C CA . VAL A 1 99 ? 1.695 6.143 6.533 1.00 63.66 99 VAL A CA 1
ATOM 789 C C . VAL A 1 99 ? 0.580 6.932 7.208 1.00 63.66 99 VAL A C 1
ATOM 791 O O . VAL A 1 99 ? 0.363 6.764 8.406 1.00 63.66 99 VAL A O 1
ATOM 794 N N . GLY A 1 100 ? -0.178 7.721 6.442 1.00 66.31 100 GLY A N 1
ATOM 795 C CA . GLY A 1 100 ? -1.336 8.445 6.963 1.00 66.31 100 GLY A CA 1
ATOM 796 C C . GLY A 1 100 ? -2.394 7.500 7.531 1.00 66.31 100 GLY A C 1
ATOM 797 O O . GLY A 1 100 ? -2.842 7.688 8.662 1.00 66.31 100 GLY A O 1
ATOM 798 N N . LEU A 1 101 ? -2.753 6.442 6.795 1.00 69.69 101 LEU A N 1
ATOM 799 C CA . LEU A 1 101 ? -3.792 5.507 7.237 1.00 69.69 101 LEU A CA 1
ATOM 800 C C . LEU A 1 101 ? -3.347 4.623 8.391 1.00 69.69 101 LEU A C 1
ATOM 802 O O . LEU A 1 101 ? -4.123 4.414 9.322 1.00 69.69 101 LEU A O 1
ATOM 806 N N . LEU A 1 102 ? -2.111 4.126 8.388 1.00 69.62 102 LEU A N 1
ATOM 807 C CA . LEU A 1 102 ? -1.609 3.367 9.530 1.00 69.62 102 LEU A CA 1
ATOM 808 C C . LEU A 1 102 ? -1.544 4.237 10.789 1.00 69.62 102 LEU A C 1
ATOM 810 O O . LEU A 1 102 ? -1.970 3.793 11.854 1.00 69.62 102 LEU A O 1
ATOM 814 N N . PHE A 1 103 ? -1.095 5.489 10.666 1.00 71.75 103 PHE A N 1
ATOM 815 C CA . PHE A 1 103 ? -1.047 6.436 11.778 1.00 71.75 103 PHE A CA 1
ATOM 816 C C . PHE A 1 103 ? -2.439 6.732 12.346 1.00 71.75 103 PHE A C 1
ATOM 818 O O . PHE A 1 103 ? -2.662 6.582 13.548 1.00 71.75 103 PHE A O 1
ATOM 825 N N . LEU A 1 104 ? -3.395 7.084 11.479 1.00 72.06 104 LEU A N 1
ATOM 826 C CA . LEU A 1 104 ? -4.788 7.330 11.860 1.00 72.06 104 LEU A CA 1
ATOM 827 C C . LEU A 1 104 ? -5.409 6.101 12.528 1.00 72.06 104 LEU A C 1
ATOM 829 O O . LEU A 1 104 ? -6.037 6.223 13.579 1.00 72.06 104 LEU A O 1
ATOM 833 N N . THR A 1 105 ? -5.182 4.909 11.974 1.00 72.94 105 THR A N 1
ATOM 834 C CA . THR A 1 105 ? -5.695 3.659 12.548 1.00 72.94 105 THR A CA 1
ATOM 835 C C . THR A 1 105 ? -5.129 3.431 13.939 1.00 72.94 105 THR A C 1
ATOM 837 O O . THR A 1 105 ? -5.883 3.131 14.867 1.00 72.94 105 THR A O 1
ATOM 840 N N . GLN A 1 106 ? -3.817 3.600 14.102 1.00 70.62 106 GLN A N 1
ATOM 841 C CA . GLN A 1 106 ? -3.132 3.371 15.366 1.00 70.62 106 GLN A CA 1
ATOM 842 C C . GLN A 1 106 ? -3.600 4.355 16.445 1.00 70.62 106 GLN A C 1
ATOM 844 O O . GLN A 1 106 ? -3.883 3.933 17.569 1.00 70.62 106 GLN A O 1
ATOM 849 N N . ILE A 1 107 ? -3.747 5.640 16.106 1.00 75.06 107 ILE A N 1
ATOM 850 C CA . ILE A 1 107 ? -4.272 6.666 17.014 1.00 75.06 107 ILE A CA 1
ATOM 851 C C . ILE A 1 107 ? -5.698 6.326 17.430 1.00 75.06 107 ILE A C 1
ATOM 853 O O . ILE A 1 107 ? -5.966 6.177 18.622 1.00 75.06 107 ILE A O 1
ATOM 857 N N . ILE A 1 108 ? -6.609 6.152 16.470 1.00 74.19 108 ILE A N 1
ATOM 858 C CA . ILE A 1 108 ? -8.026 5.945 16.785 1.00 74.19 108 ILE A CA 1
ATOM 859 C C . ILE A 1 108 ? -8.198 4.668 17.614 1.00 74.19 108 ILE A C 1
ATOM 861 O O . ILE A 1 108 ? -8.919 4.683 18.611 1.00 74.19 108 ILE A O 1
ATOM 865 N N . THR A 1 109 ? -7.486 3.591 17.275 1.00 74.31 109 THR A N 1
ATOM 866 C CA . THR A 1 109 ? -7.541 2.332 18.036 1.00 74.31 109 THR A CA 1
ATOM 867 C C . THR A 1 109 ? -7.002 2.507 19.456 1.00 74.31 109 THR A C 1
ATOM 869 O O . THR A 1 109 ? -7.587 1.984 20.402 1.00 74.31 109 T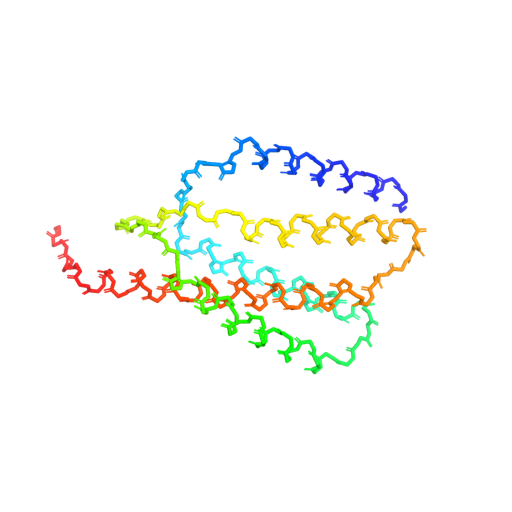HR A O 1
ATOM 872 N N . THR A 1 110 ? -5.929 3.282 19.638 1.00 73.94 110 THR A N 1
ATOM 873 C CA . THR A 1 110 ? -5.348 3.547 20.965 1.00 73.94 110 THR A CA 1
ATOM 874 C C . THR A 1 110 ? -6.301 4.341 21.859 1.00 73.94 110 THR A C 1
ATOM 876 O O . THR A 1 110 ? -6.418 4.030 23.044 1.00 73.94 110 THR A O 1
ATOM 879 N N . PHE A 1 111 ? -7.007 5.334 21.307 1.00 76.50 111 PHE A N 1
ATOM 880 C CA . PHE A 1 111 ? -7.938 6.170 22.072 1.00 76.50 111 PHE A CA 1
ATOM 881 C C . PHE A 1 111 ? -9.300 5.511 22.313 1.00 76.50 111 PHE A C 1
ATOM 883 O O . PHE A 1 111 ? -9.883 5.690 23.379 1.00 76.50 111 PHE A O 1
ATOM 890 N N . THR A 1 112 ? -9.819 4.756 21.344 1.00 77.75 112 THR A N 1
ATOM 891 C CA . THR A 1 112 ? -11.188 4.211 21.404 1.00 77.75 112 THR A CA 1
ATOM 892 C C . THR A 1 112 ? -11.248 2.746 21.828 1.00 77.75 112 THR A C 1
ATOM 894 O O . THR A 1 112 ? -12.327 2.244 22.139 1.00 77.75 112 THR A O 1
ATOM 897 N N . GLY A 1 113 ? -10.115 2.034 21.810 1.00 73.44 113 GLY A N 1
ATOM 898 C CA . GLY A 1 113 ? -10.055 0.586 22.026 1.00 73.44 113 GLY A CA 1
ATOM 899 C C . GLY A 1 113 ? -10.751 -0.233 20.934 1.00 73.44 113 GLY A C 1
ATOM 900 O O . GLY A 1 113 ? -10.913 -1.441 21.089 1.00 73.44 113 GLY A O 1
ATOM 901 N N . ARG A 1 114 ? -11.190 0.409 19.844 1.00 72.31 114 ARG A N 1
ATOM 902 C CA . ARG A 1 114 ? -11.936 -0.209 18.749 1.00 72.31 114 ARG A CA 1
ATOM 903 C C . ARG A 1 114 ? -11.211 0.010 17.434 1.00 72.31 114 ARG A C 1
ATOM 905 O O . ARG A 1 114 ? -10.652 1.073 17.179 1.00 72.31 114 ARG A O 1
ATOM 912 N N . VAL A 1 115 ? -11.273 -1.002 16.583 1.00 71.69 115 VAL A N 1
ATOM 913 C CA . VAL A 1 115 ? -10.754 -0.929 15.223 1.00 71.69 115 VAL A CA 1
ATOM 914 C C . VAL A 1 115 ? -11.789 -0.190 14.354 1.00 71.69 115 VAL A C 1
ATOM 916 O O . VAL A 1 115 ? -12.940 -0.631 14.303 1.00 71.69 115 VAL A O 1
ATOM 919 N N . PRO A 1 116 ? -11.464 0.941 13.700 1.00 75.25 116 PRO A N 1
ATOM 920 C CA . PRO A 1 116 ? -12.490 1.776 13.077 1.00 75.25 116 PRO A CA 1
ATOM 921 C C . PRO A 1 116 ? -12.898 1.233 11.702 1.00 75.25 116 PRO A C 1
ATOM 923 O O . PRO A 1 116 ? -12.051 1.036 10.833 1.00 75.25 116 PRO A O 1
ATOM 926 N N . LEU A 1 117 ? -14.205 1.091 11.451 1.00 79.56 117 LEU A N 1
ATOM 927 C CA . LEU A 1 117 ? -14.728 0.646 10.148 1.00 79.56 117 LEU A CA 1
ATOM 928 C C . LEU A 1 117 ? -14.306 1.573 8.997 1.00 79.56 117 LEU A C 1
ATOM 930 O O . LEU A 1 117 ? -13.982 1.107 7.907 1.00 79.56 117 LEU A O 1
ATOM 934 N N . LEU A 1 118 ? -14.252 2.884 9.253 1.00 80.50 118 LEU A N 1
ATOM 935 C CA . LEU A 1 118 ? -13.756 3.861 8.283 1.00 80.50 118 LEU A CA 1
ATOM 936 C C . LEU A 1 118 ? -12.316 3.540 7.850 1.00 80.50 118 LEU A C 1
ATOM 938 O O . LEU A 1 118 ? -11.987 3.673 6.677 1.00 80.50 118 LEU A O 1
ATOM 942 N N . MET A 1 119 ? -11.473 3.044 8.760 1.00 78.81 119 MET A N 1
ATOM 943 C CA . MET A 1 119 ? -10.106 2.656 8.415 1.00 78.81 119 MET A CA 1
ATOM 944 C C . MET A 1 119 ? -10.068 1.391 7.568 1.00 78.81 119 MET A C 1
ATOM 946 O O . MET A 1 119 ? -9.248 1.324 6.656 1.00 78.81 119 MET A O 1
ATOM 950 N N . LEU A 1 120 ? -10.976 0.433 7.787 1.00 82.81 120 LEU A N 1
ATOM 951 C CA . LEU A 1 120 ? -11.123 -0.710 6.881 1.00 82.81 120 LEU A CA 1
ATOM 952 C C . LEU A 1 120 ? -11.486 -0.241 5.463 1.00 82.81 120 LEU A C 1
ATOM 954 O O . LEU A 1 120 ? -10.864 -0.688 4.503 1.00 82.81 120 LEU A O 1
ATOM 958 N N . LEU A 1 121 ? -12.434 0.695 5.334 1.00 84.88 121 LEU A N 1
ATOM 959 C CA . LEU A 1 121 ? -12.844 1.252 4.042 1.00 84.88 121 LEU A CA 1
ATOM 960 C C . LEU A 1 121 ? -11.663 1.894 3.307 1.00 84.88 121 LEU A C 1
ATOM 962 O O . LEU A 1 121 ? -11.403 1.571 2.146 1.00 84.88 121 LEU A O 1
ATOM 966 N N . ILE A 1 122 ? -10.922 2.772 3.985 1.00 81.06 122 ILE A N 1
ATOM 967 C CA . ILE A 1 122 ? -9.823 3.486 3.336 1.00 81.06 122 ILE A CA 1
ATOM 968 C C . ILE A 1 122 ? -8.636 2.548 3.071 1.00 81.06 122 ILE A C 1
ATOM 970 O O . ILE A 1 122 ? -8.003 2.650 2.022 1.00 81.06 122 ILE A O 1
ATOM 974 N N . THR A 1 123 ? -8.363 1.586 3.960 1.00 81.75 123 THR A N 1
ATOM 975 C CA . THR A 1 123 ? -7.313 0.576 3.746 1.00 81.75 123 THR A CA 1
ATOM 976 C C . THR A 1 123 ? -7.644 -0.308 2.549 1.00 81.75 123 THR A C 1
ATOM 978 O O . THR A 1 123 ? -6.775 -0.529 1.716 1.00 81.75 123 THR A O 1
ATOM 981 N N . ALA A 1 124 ? -8.895 -0.752 2.398 1.00 87.38 124 ALA A N 1
ATOM 982 C CA . ALA A 1 124 ? -9.323 -1.559 1.257 1.00 87.38 124 ALA A CA 1
ATOM 983 C C . ALA A 1 124 ? -9.153 -0.817 -0.079 1.00 87.38 124 ALA A C 1
ATOM 985 O O . ALA A 1 124 ? -8.556 -1.355 -1.015 1.00 87.38 124 ALA A O 1
ATOM 986 N N . LEU A 1 125 ? -9.610 0.441 -0.147 1.00 86.81 125 LEU A N 1
ATOM 987 C CA . LEU A 1 125 ? -9.402 1.306 -1.313 1.00 86.81 125 LEU A CA 1
ATOM 988 C C . LEU A 1 125 ? -7.912 1.514 -1.602 1.00 86.81 125 LEU A C 1
ATOM 990 O O . LEU A 1 125 ? -7.487 1.410 -2.750 1.00 86.81 125 LEU A O 1
ATOM 994 N N . ASN A 1 126 ? -7.108 1.772 -0.569 1.00 84.19 126 ASN A N 1
ATOM 995 C CA . ASN A 1 126 ? -5.671 1.976 -0.705 1.00 84.19 126 ASN A CA 1
ATOM 996 C C . ASN A 1 126 ? -4.943 0.710 -1.191 1.00 84.19 126 ASN A C 1
ATOM 998 O O . ASN A 1 126 ? -4.097 0.773 -2.082 1.00 84.19 126 ASN A O 1
ATOM 1002 N N . THR A 1 127 ? -5.271 -0.460 -0.645 1.00 86.56 127 THR A N 1
ATOM 1003 C CA . THR A 1 127 ? -4.730 -1.743 -1.112 1.00 86.56 127 THR A CA 1
ATOM 1004 C C . THR A 1 127 ? -5.040 -1.941 -2.590 1.00 86.56 127 THR A C 1
ATOM 1006 O O . THR A 1 127 ? -4.135 -2.247 -3.364 1.00 86.56 127 THR A O 1
ATOM 1009 N N . GLY A 1 128 ? -6.285 -1.680 -2.998 1.00 88.75 128 GLY A N 1
ATOM 1010 C CA . GLY A 1 128 ? -6.674 -1.637 -4.402 1.00 88.75 128 GLY A CA 1
ATOM 1011 C C . GLY A 1 128 ? -5.789 -0.708 -5.222 1.00 88.75 128 GLY A C 1
ATOM 1012 O O . GLY A 1 128 ? -5.141 -1.142 -6.172 1.00 88.75 128 GLY A O 1
ATOM 1013 N N . TRP A 1 129 ? -5.708 0.557 -4.817 1.00 87.50 129 TRP A N 1
ATOM 1014 C CA . TRP A 1 129 ? -4.921 1.592 -5.488 1.00 87.50 129 TRP A CA 1
ATOM 1015 C C . TRP A 1 129 ? -3.471 1.169 -5.722 1.00 87.50 129 TRP A C 1
ATOM 1017 O O . TRP A 1 129 ? -2.951 1.265 -6.836 1.00 87.50 129 TRP A O 1
ATOM 1027 N N . ASN A 1 130 ? -2.827 0.624 -4.693 1.00 85.31 130 ASN A N 1
ATOM 1028 C CA . ASN A 1 130 ? -1.451 0.154 -4.781 1.00 85.31 130 ASN A CA 1
ATOM 1029 C C . ASN A 1 130 ? -1.299 -1.052 -5.704 1.00 85.31 130 ASN A C 1
ATOM 1031 O O . ASN A 1 130 ? -0.331 -1.103 -6.465 1.00 85.31 130 ASN A O 1
ATOM 1035 N N . LEU A 1 131 ? -2.243 -1.994 -5.685 1.00 89.06 131 LEU A N 1
ATOM 1036 C CA . LEU A 1 131 ? -2.243 -3.130 -6.604 1.00 89.06 131 LEU A CA 1
ATOM 1037 C C . LEU A 1 131 ? -2.349 -2.670 -8.056 1.00 89.06 131 LEU A C 1
ATOM 1039 O O . LEU A 1 131 ? -1.549 -3.099 -8.883 1.00 89.06 131 LEU A O 1
ATOM 1043 N N . GLY A 1 132 ? -3.287 -1.771 -8.359 1.00 88.06 132 GLY A N 1
ATOM 1044 C CA . GLY A 1 132 ? -3.485 -1.243 -9.708 1.00 88.06 132 GLY A CA 1
ATOM 1045 C C . GLY A 1 132 ? -2.254 -0.516 -10.239 1.00 88.06 132 GLY A C 1
ATOM 1046 O O . GLY A 1 132 ? -1.780 -0.804 -11.341 1.00 88.06 132 GLY A O 1
ATOM 1047 N N . LEU A 1 133 ? -1.686 0.372 -9.421 1.00 85.38 133 LEU A N 1
ATOM 1048 C CA . LEU A 1 133 ? -0.493 1.133 -9.778 1.00 85.38 133 LEU A CA 1
ATOM 1049 C C . LEU A 1 133 ? 0.690 0.196 -10.050 1.00 85.38 133 LEU A C 1
ATOM 1051 O O . LEU A 1 133 ? 1.297 0.246 -11.122 1.00 85.38 133 LEU A O 1
ATOM 1055 N N . ASN A 1 134 ? 0.977 -0.715 -9.119 1.00 86.06 134 ASN A N 1
ATOM 1056 C CA . ASN A 1 134 ? 2.099 -1.642 -9.245 1.00 86.06 134 ASN A CA 1
ATOM 1057 C C . ASN A 1 134 ? 1.905 -2.682 -10.355 1.00 86.06 134 ASN A C 1
ATOM 1059 O O . ASN A 1 134 ? 2.884 -3.083 -10.982 1.00 86.06 134 ASN A O 1
ATOM 1063 N N . ALA A 1 135 ? 0.671 -3.092 -10.655 1.00 88.88 135 ALA A N 1
ATOM 1064 C CA . ALA A 1 135 ? 0.389 -3.988 -11.773 1.00 88.88 135 ALA A CA 1
ATOM 1065 C C . ALA A 1 135 ? 0.770 -3.351 -13.118 1.00 88.88 135 ALA A C 1
ATOM 1067 O O . ALA A 1 135 ? 1.416 -4.003 -13.942 1.00 88.88 135 ALA A O 1
ATOM 1068 N N . ILE A 1 136 ? 0.438 -2.071 -13.329 1.00 87.62 136 ILE A N 1
ATOM 1069 C CA . ILE A 1 136 ? 0.839 -1.338 -14.540 1.00 87.62 136 ILE A CA 1
ATOM 1070 C C . ILE A 1 136 ? 2.356 -1.175 -14.613 1.00 87.62 136 ILE A C 1
ATOM 1072 O O . ILE A 1 136 ? 2.940 -1.418 -15.671 1.00 87.62 136 ILE A O 1
ATOM 1076 N N . VAL A 1 137 ? 3.007 -0.831 -13.499 1.00 83.94 137 VAL A N 1
ATOM 1077 C CA . VAL A 1 137 ? 4.473 -0.725 -13.431 1.00 83.94 137 VAL A CA 1
ATOM 1078 C C . VAL A 1 137 ? 5.120 -2.049 -13.858 1.00 83.94 137 VAL A C 1
ATOM 1080 O O . VAL A 1 137 ? 5.970 -2.069 -14.749 1.00 83.94 137 VAL A O 1
ATOM 1083 N N . LEU A 1 138 ? 4.709 -3.164 -13.248 1.00 86.56 138 LEU A N 1
ATOM 1084 C CA . LEU A 1 138 ? 5.268 -4.486 -13.529 1.00 86.56 138 LEU A CA 1
ATOM 1085 C C . LEU A 1 138 ? 4.990 -4.926 -14.969 1.00 86.56 138 LEU A C 1
ATOM 1087 O O . LEU A 1 138 ? 5.848 -5.554 -15.592 1.00 86.56 138 LEU A O 1
ATOM 1091 N N . LYS A 1 139 ? 3.819 -4.583 -15.520 1.00 88.19 139 LYS A N 1
ATOM 1092 C CA . LYS A 1 139 ? 3.482 -4.847 -16.924 1.00 88.19 139 LYS A CA 1
ATOM 1093 C C . LYS A 1 139 ? 4.424 -4.099 -17.875 1.00 88.19 139 LYS A C 1
ATOM 1095 O O . LYS A 1 139 ? 4.916 -4.709 -18.824 1.00 88.19 139 LYS A O 1
ATOM 1100 N N . ARG A 1 140 ? 4.704 -2.817 -17.613 1.00 85.19 140 ARG A N 1
ATOM 1101 C CA . ARG A 1 140 ? 5.655 -2.017 -18.408 1.00 85.19 140 ARG A CA 1
ATOM 1102 C C . ARG A 1 140 ? 7.069 -2.579 -18.320 1.00 85.19 140 ARG A C 1
ATOM 1104 O O . ARG A 1 140 ? 7.665 -2.847 -19.355 1.00 85.19 140 ARG A O 1
ATOM 1111 N N . TYR A 1 141 ? 7.545 -2.876 -17.110 1.00 82.69 141 TYR A N 1
ATOM 1112 C CA . TYR A 1 141 ? 8.859 -3.493 -16.902 1.00 82.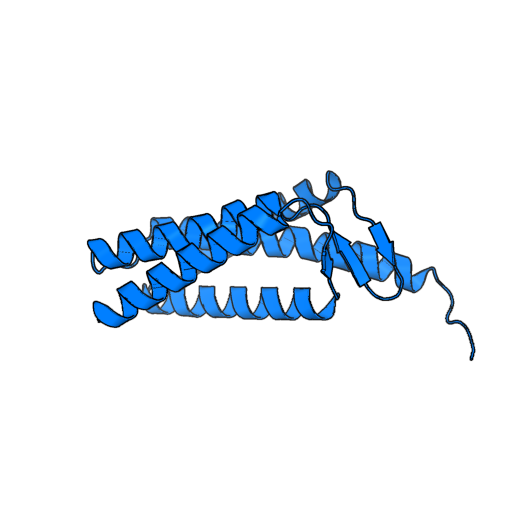69 141 TYR A CA 1
ATOM 1113 C C . TYR A 1 141 ? 9.007 -4.814 -17.674 1.00 82.69 141 TYR A C 1
ATOM 1115 O O . TYR A 1 141 ? 9.976 -5.004 -18.400 1.00 82.69 141 TYR A O 1
ATOM 1123 N N . ARG A 1 142 ? 8.012 -5.711 -17.597 1.00 84.12 142 ARG A N 1
ATOM 1124 C CA . ARG A 1 142 ? 8.028 -6.980 -18.349 1.00 84.12 142 ARG A CA 1
ATOM 1125 C C . ARG A 1 142 ? 8.031 -6.798 -19.866 1.00 84.12 142 ARG A C 1
ATOM 1127 O O . ARG A 1 142 ? 8.525 -7.682 -20.554 1.00 84.12 142 ARG A O 1
ATOM 1134 N N . SER A 1 143 ? 7.431 -5.725 -20.376 1.00 81.44 143 SER A N 1
ATOM 1135 C CA . SER A 1 143 ? 7.400 -5.455 -21.819 1.00 81.44 143 SER A CA 1
ATOM 1136 C C . SER A 1 143 ? 8.786 -5.024 -22.302 1.00 81.44 143 SER A C 1
ATOM 1138 O O . SER A 1 143 ? 9.284 -5.582 -23.268 1.00 81.44 143 SER A O 1
ATOM 1140 N N . LEU A 1 144 ? 9.461 -4.161 -21.539 1.00 75.62 144 LEU A N 1
ATOM 1141 C CA . LEU A 1 144 ? 10.821 -3.701 -21.837 1.00 75.62 144 LEU A CA 1
ATOM 1142 C C . LEU A 1 144 ? 11.860 -4.827 -21.753 1.00 75.62 144 LEU A C 1
ATOM 1144 O O . LEU A 1 144 ? 12.666 -4.985 -22.659 1.00 75.62 144 LEU A O 1
ATOM 1148 N N . VAL A 1 145 ? 11.804 -5.672 -20.716 1.00 71.31 145 VAL A N 1
ATOM 1149 C CA . VAL A 1 145 ? 12.721 -6.826 -20.586 1.00 71.31 145 VAL A CA 1
ATOM 1150 C C . VAL A 1 145 ? 12.541 -7.843 -21.720 1.00 71.31 145 VAL A C 1
ATOM 1152 O O . VAL A 1 145 ? 13.475 -8.562 -22.047 1.00 71.31 145 VAL A O 1
ATOM 1155 N N . LYS A 1 146 ? 11.355 -7.922 -22.337 1.00 66.00 146 LYS A N 1
ATOM 1156 C CA . LYS A 1 146 ? 11.133 -8.778 -23.513 1.00 66.00 146 LYS A CA 1
ATOM 1157 C C . LYS A 1 146 ? 11.702 -8.193 -24.807 1.00 66.00 146 LYS A C 1
ATOM 1159 O O . LYS A 1 146 ? 11.946 -8.958 -25.733 1.00 66.00 146 LYS A O 1
ATOM 1164 N N . GLU A 1 147 ? 11.854 -6.875 -24.887 1.00 61.06 147 GLU A N 1
ATOM 1165 C CA . GLU A 1 147 ? 12.372 -6.174 -26.069 1.00 61.06 147 GLU A CA 1
ATOM 1166 C C . GLU A 1 147 ? 13.906 -6.100 -26.083 1.00 61.06 147 GLU A C 1
ATOM 1168 O O . GLU A 1 147 ? 14.496 -5.939 -27.149 1.00 61.06 147 GLU A O 1
ATOM 1173 N N . VAL A 1 148 ? 14.559 -6.278 -24.930 1.00 54.72 148 VAL A N 1
ATOM 1174 C CA . VAL A 1 148 ? 16.016 -6.428 -24.840 1.00 54.72 148 VAL A CA 1
ATOM 1175 C C . VAL A 1 148 ? 16.380 -7.901 -25.095 1.00 54.72 148 VAL A C 1
ATOM 1177 O O . VAL A 1 148 ? 16.016 -8.759 -24.286 1.00 54.72 148 VAL A O 1
ATOM 1180 N N . PRO A 1 149 ? 17.055 -8.248 -26.210 1.00 49.38 149 PRO A N 1
ATOM 1181 C CA . PRO A 1 149 ? 17.488 -9.621 -26.453 1.00 49.38 149 PRO A CA 1
ATOM 1182 C C . PRO A 1 149 ? 18.476 -10.056 -25.360 1.00 49.38 149 PRO A C 1
ATOM 1184 O O . PRO A 1 149 ? 19.253 -9.227 -24.883 1.00 49.38 149 PRO A O 1
ATOM 1187 N N . PRO A 1 150 ? 18.484 -1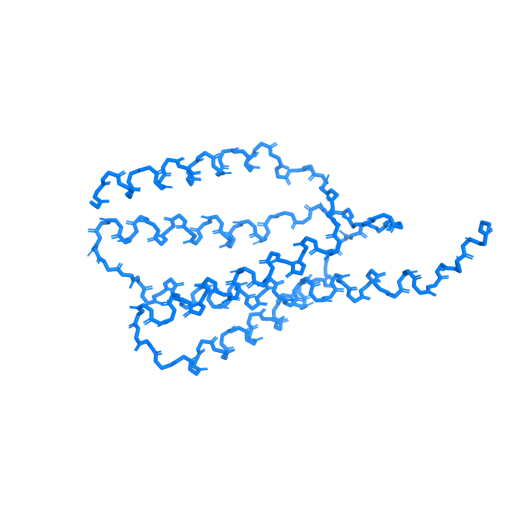1.340 -24.955 1.00 51.12 150 PRO A N 1
ATOM 1188 C CA . PRO A 1 150 ? 19.461 -11.814 -23.988 1.00 51.12 150 PRO A CA 1
ATOM 1189 C C . PRO A 1 150 ? 20.861 -11.583 -24.558 1.00 51.12 150 PRO A C 1
ATOM 1191 O O . PRO A 1 150 ? 21.184 -12.080 -25.639 1.00 51.12 150 PRO A O 1
ATOM 1194 N N . VAL A 1 151 ? 21.690 -10.827 -23.836 1.00 56.16 151 VAL A N 1
ATOM 1195 C CA . VAL A 1 151 ? 23.128 -10.789 -24.101 1.00 56.16 151 VAL A CA 1
ATOM 1196 C C . VAL A 1 151 ? 23.632 -12.207 -23.860 1.00 56.16 151 VAL A C 1
ATOM 1198 O O . VAL A 1 151 ? 23.648 -12.691 -22.729 1.00 56.16 151 VAL A O 1
ATOM 1201 N N . VAL A 1 152 ? 23.948 -12.899 -24.952 1.00 45.50 152 VAL A N 1
ATOM 1202 C CA . VAL A 1 152 ? 24.623 -14.194 -24.922 1.00 45.50 152 VAL A CA 1
ATOM 1203 C C . VAL A 1 152 ? 25.995 -13.939 -24.296 1.00 45.50 152 VAL A C 1
ATOM 1205 O O . VAL A 1 152 ? 26.838 -13.302 -24.925 1.00 45.50 152 VAL A O 1
ATOM 1208 N N . MET A 1 153 ? 26.167 -14.346 -23.034 1.00 39.94 153 MET A N 1
ATOM 1209 C CA . MET A 1 153 ? 27.487 -14.500 -22.413 1.00 39.94 153 MET A CA 1
ATOM 1210 C C . MET A 1 153 ? 28.122 -15.805 -22.874 1.00 39.94 153 MET A C 1
ATOM 1212 O O . MET A 1 153 ? 27.385 -16.817 -22.930 1.00 39.94 153 MET A O 1
#